Protein AF-A0A6B3H4Y5-F1 (afdb_monomer)

Radius of gyration: 22.38 Å; Cα contacts (8 Å, |Δi|>4): 103; chains: 1; bounding box: 48×46×65 Å

Foldseek 3Di:
DDPDLPVPAQEAEAEALLPDQLVVLVVSQVSHQPDPDHHYYHYDHDPVDDRDPLSVQSVVLCVVQVDDVSPVVSVVVSCLSVPPVCVVDDDDPDPSSPPPPVVVVVVVVLVVVVVVCVVVVNDRPDPPPPDDDDDPDDDDDDCVNDPD

Structure (mmCIF, N/CA/C/O backbone):
data_AF-A0A6B3H4Y5-F1
#
_entry.id   AF-A0A6B3H4Y5-F1
#
loop_
_atom_site.group_PDB
_atom_site.id
_atom_site.type_symbol
_atom_site.label_atom_id
_atom_site.label_alt_id
_atom_site.label_comp_id
_atom_site.label_asym_id
_atom_site.label_entity_id
_atom_site.label_seq_id
_atom_site.pdbx_PDB_ins_code
_atom_site.Cartn_x
_atom_site.Cartn_y
_atom_site.Cartn_z
_atom_site.occupancy
_atom_site.B_iso_or_equiv
_atom_site.auth_seq_id
_atom_site.auth_comp_id
_atom_site.auth_asym_id
_atom_site.auth_atom_id
_atom_site.pdbx_PDB_model_num
ATOM 1 N N . GLU A 1 1 ? 9.820 -0.931 20.024 1.00 42.78 1 GLU A N 1
ATOM 2 C CA . GLU A 1 1 ? 8.502 -1.536 19.753 1.00 42.78 1 GLU A CA 1
ATOM 3 C C . GLU A 1 1 ? 8.689 -3.046 19.688 1.00 42.78 1 GLU A C 1
ATOM 5 O O . GLU A 1 1 ? 9.529 -3.516 18.933 1.00 42.78 1 GLU A O 1
ATOM 10 N N . SER A 1 2 ? 8.067 -3.765 20.620 1.00 42.91 2 SER A N 1
ATOM 11 C CA . SER A 1 2 ? 8.429 -5.129 21.018 1.00 42.91 2 SER A CA 1
ATOM 12 C C . SER A 1 2 ? 8.317 -6.137 19.864 1.00 42.91 2 SER A C 1
ATOM 14 O O . SER A 1 2 ? 7.247 -6.292 19.273 1.00 42.91 2 SER A O 1
ATOM 16 N N . GLY A 1 3 ? 9.423 -6.817 19.546 1.00 48.28 3 GLY A N 1
ATOM 17 C CA . GLY A 1 3 ? 9.518 -7.899 18.561 1.00 48.28 3 GLY A CA 1
ATOM 18 C C . GLY A 1 3 ? 8.921 -9.210 19.069 1.00 48.28 3 GLY A C 1
ATOM 19 O O . GLY A 1 3 ? 9.583 -10.242 19.028 1.00 48.28 3 GLY A O 1
ATOM 20 N N . ILE A 1 4 ? 7.694 -9.166 19.593 1.00 59.62 4 ILE A N 1
ATOM 21 C CA . ILE A 1 4 ? 6.975 -10.376 19.991 1.00 59.62 4 ILE A CA 1
ATOM 22 C C . ILE A 1 4 ? 6.408 -10.990 18.713 1.00 59.62 4 ILE A C 1
ATOM 24 O O . ILE A 1 4 ? 5.455 -10.480 18.122 1.00 59.62 4 ILE A O 1
ATOM 28 N N . ASP A 1 5 ? 7.042 -12.073 18.279 1.00 61.25 5 ASP A N 1
ATOM 29 C CA . ASP A 1 5 ? 6.477 -13.004 17.314 1.00 61.25 5 ASP A CA 1
ATOM 30 C C . ASP A 1 5 ? 5.449 -13.876 18.042 1.00 61.25 5 ASP A C 1
ATOM 32 O O . ASP A 1 5 ? 5.805 -14.687 18.898 1.00 61.25 5 ASP A O 1
ATOM 36 N N . ILE A 1 6 ? 4.164 -13.660 17.763 1.00 62.25 6 ILE A N 1
ATOM 37 C CA . ILE A 1 6 ? 3.073 -14.398 18.404 1.00 62.25 6 ILE A CA 1
ATOM 38 C C . ILE A 1 6 ? 2.639 -15.494 17.435 1.00 62.25 6 ILE A C 1
ATOM 40 O O . ILE A 1 6 ? 1.635 -15.371 16.738 1.00 62.25 6 ILE A O 1
ATOM 44 N N . SER A 1 7 ? 3.416 -16.577 17.374 1.00 62.88 7 SER A N 1
ATOM 45 C CA . SER A 1 7 ? 3.191 -17.684 16.432 1.00 62.88 7 SER A CA 1
ATOM 46 C C . SER A 1 7 ? 1.814 -18.354 16.575 1.00 62.88 7 SER A C 1
ATOM 48 O O . SER A 1 7 ? 1.366 -19.022 15.647 1.00 62.88 7 SER A O 1
ATOM 50 N N . ASN A 1 8 ? 1.134 -18.185 17.716 1.00 67.00 8 ASN A N 1
ATOM 51 C CA . ASN A 1 8 ? -0.204 -18.722 17.982 1.00 67.00 8 ASN A CA 1
ATOM 52 C C . ASN A 1 8 ? -1.350 -17.719 17.747 1.00 67.00 8 ASN A C 1
ATOM 54 O O . ASN A 1 8 ? -2.512 -18.103 17.869 1.00 67.00 8 ASN A O 1
ATOM 58 N N . ALA A 1 9 ? -1.065 -16.456 17.419 1.00 77.94 9 ALA A N 1
ATOM 59 C CA . ALA A 1 9 ? -2.107 -15.499 17.071 1.00 77.94 9 ALA A CA 1
ATOM 60 C C . ALA A 1 9 ? -2.519 -15.690 15.608 1.00 77.94 9 ALA A C 1
ATOM 62 O O . ALA A 1 9 ? -1.691 -15.672 14.695 1.00 77.94 9 ALA A O 1
ATOM 63 N N . ASN A 1 10 ? -3.824 -15.839 15.384 1.00 85.50 10 ASN A N 1
ATOM 64 C CA . ASN A 1 10 ? -4.430 -15.937 14.054 1.00 85.50 10 ASN A CA 1
ATOM 65 C C . ASN A 1 10 ? -5.241 -14.690 13.673 1.00 85.50 10 ASN A C 1
ATOM 67 O O . ASN A 1 10 ? -5.659 -14.574 12.528 1.00 85.50 10 ASN A O 1
ATOM 71 N N . THR A 1 11 ? -5.454 -13.757 14.603 1.00 89.38 11 THR A N 1
ATOM 72 C CA . THR A 1 11 ? -6.240 -12.545 14.363 1.00 89.38 11 THR A CA 1
ATOM 73 C C . THR A 1 11 ? -5.491 -11.325 14.878 1.00 89.38 11 THR A C 1
ATOM 75 O O . THR A 1 11 ? -5.089 -11.277 16.039 1.00 89.38 11 THR A O 1
ATOM 78 N N . LEU A 1 12 ? -5.320 -10.335 14.008 1.00 90.19 12 LEU A N 1
ATOM 79 C CA . LEU A 1 12 ? -4.764 -9.025 14.308 1.00 90.19 12 LEU A CA 1
ATOM 80 C C . LEU A 1 12 ? -5.864 -7.975 14.136 1.00 90.19 12 LEU A C 1
ATOM 82 O O . LEU A 1 12 ? -6.521 -7.927 13.099 1.00 90.19 12 LEU A O 1
ATOM 86 N N . ILE A 1 13 ? -6.035 -7.109 15.130 1.00 93.00 13 ILE A N 1
ATOM 87 C CA . ILE A 1 13 ? -6.909 -5.939 15.038 1.00 93.00 13 ILE A CA 1
ATOM 88 C C . ILE A 1 13 ? -6.045 -4.719 15.326 1.00 93.00 13 ILE A C 1
ATOM 90 O O . ILE A 1 13 ? -5.437 -4.624 16.391 1.00 93.00 13 ILE A O 1
ATOM 94 N N . VAL A 1 14 ? -5.969 -3.809 14.362 1.00 92.25 14 VAL A N 1
ATOM 95 C CA . VAL A 1 14 ? -5.221 -2.559 14.472 1.00 92.25 14 VAL A CA 1
ATOM 96 C C . VAL A 1 14 ? -6.222 -1.421 14.498 1.00 92.25 14 VAL A C 1
ATOM 98 O O . VAL A 1 14 ? -6.871 -1.115 13.497 1.00 92.25 14 VAL A O 1
ATOM 101 N N . GLU A 1 15 ? -6.346 -0.797 15.662 1.00 93.56 15 GLU A N 1
ATOM 102 C CA . GLU A 1 15 ? -7.065 0.460 15.797 1.00 93.56 15 GLU A CA 1
ATOM 103 C C . GLU A 1 15 ? -6.246 1.590 15.160 1.00 93.56 15 GLU A C 1
ATOM 105 O O . GLU A 1 15 ? -5.017 1.612 15.263 1.00 93.56 15 GLU A O 1
ATOM 110 N N . ARG A 1 16 ? -6.925 2.541 14.509 1.00 91.94 16 ARG A N 1
ATOM 111 C CA . ARG A 1 16 ? -6.294 3.693 13.849 1.00 91.94 16 ARG A CA 1
ATOM 112 C C . ARG A 1 16 ? -5.245 3.303 12.795 1.00 91.94 16 ARG A C 1
ATOM 114 O O . ARG A 1 16 ? -4.156 3.879 12.733 1.00 91.94 16 ARG A O 1
ATOM 121 N N . GLY A 1 17 ? -5.583 2.336 11.940 1.00 90.31 17 GLY A N 1
ATOM 122 C CA . GLY A 1 17 ? -4.758 1.897 10.810 1.00 90.31 17 GLY A CA 1
ATOM 123 C C . GLY A 1 17 ? -4.379 3.031 9.845 1.00 90.31 17 GLY A C 1
ATOM 124 O O . GLY A 1 17 ? -3.325 2.973 9.218 1.00 90.31 17 GLY A O 1
ATOM 125 N N . ASP A 1 18 ? -5.186 4.095 9.792 1.00 91.06 18 ASP A N 1
ATOM 126 C CA . ASP A 1 18 ? -4.963 5.328 9.023 1.00 91.06 18 ASP A CA 1
ATOM 127 C C . ASP A 1 18 ? -3.634 6.036 9.350 1.00 91.06 18 ASP A C 1
ATOM 129 O O . ASP A 1 18 ? -3.033 6.686 8.486 1.00 91.06 18 ASP A O 1
ATOM 133 N N . ASN A 1 19 ? -3.138 5.878 10.579 1.00 91.25 19 ASN A N 1
ATOM 134 C CA . ASN A 1 19 ? -1.919 6.541 11.041 1.00 91.25 19 ASN A CA 1
ATOM 135 C C . ASN A 1 19 ? -0.627 5.806 10.654 1.00 91.25 19 ASN A C 1
ATOM 137 O O . ASN A 1 19 ? 0.456 6.368 10.811 1.00 91.25 19 ASN A O 1
ATOM 141 N N . PHE A 1 20 ? -0.708 4.566 10.168 1.00 89.88 20 PHE A N 1
ATOM 142 C CA . PHE A 1 20 ? 0.471 3.742 9.900 1.00 89.88 20 PHE A CA 1
ATOM 143 C C . PHE A 1 20 ? 0.950 3.868 8.453 1.00 89.88 20 PHE A C 1
ATOM 145 O O . PHE A 1 20 ? 0.165 3.938 7.505 1.00 89.88 20 PHE A O 1
ATOM 152 N N . GLY A 1 21 ? 2.269 3.864 8.262 1.00 89.50 21 GLY A N 1
ATOM 153 C CA . GLY A 1 21 ? 2.872 3.742 6.936 1.00 89.50 21 GLY A CA 1
ATOM 154 C C . GLY A 1 21 ? 2.587 2.374 6.308 1.00 89.50 21 GLY A C 1
ATOM 155 O O . GLY A 1 21 ? 2.373 1.387 7.015 1.00 89.50 21 GLY A O 1
ATOM 156 N N . LEU A 1 22 ? 2.632 2.290 4.975 1.00 89.19 22 LEU A N 1
ATOM 157 C CA . LEU A 1 22 ? 2.345 1.048 4.250 1.00 89.19 22 LEU A CA 1
ATOM 158 C C . LEU A 1 22 ? 3.293 -0.092 4.658 1.00 89.19 22 LEU A C 1
ATOM 160 O O . LEU A 1 22 ? 2.862 -1.224 4.883 1.00 89.19 22 LEU A O 1
ATOM 164 N N . SER A 1 23 ? 4.575 0.221 4.855 1.00 85.75 23 SER A N 1
ATOM 165 C CA . SER A 1 23 ? 5.571 -0.737 5.342 1.00 85.75 23 SER A CA 1
ATOM 166 C C . SER A 1 23 ? 5.276 -1.247 6.759 1.00 85.75 23 SER A C 1
ATOM 168 O O . SER A 1 23 ? 5.463 -2.432 7.035 1.00 85.75 23 SER A O 1
ATOM 170 N N . GLN A 1 24 ? 4.770 -0.389 7.651 1.00 89.31 24 GLN A N 1
ATOM 171 C CA . GLN A 1 24 ? 4.390 -0.773 9.014 1.00 89.31 24 GLN A CA 1
ATOM 172 C C . GLN A 1 24 ? 3.158 -1.681 9.002 1.00 89.31 24 GLN A C 1
ATOM 174 O O . GLN A 1 24 ? 3.166 -2.722 9.655 1.00 89.31 24 GLN A O 1
ATOM 179 N N . LEU A 1 25 ? 2.136 -1.339 8.208 1.00 91.12 25 LEU A N 1
ATOM 180 C CA . LEU A 1 25 ? 0.946 -2.175 8.009 1.00 91.12 25 LEU A CA 1
ATOM 181 C C . LEU A 1 25 ? 1.328 -3.567 7.483 1.00 91.12 25 LEU A C 1
ATOM 183 O O . LEU A 1 25 ? 0.849 -4.582 7.991 1.00 91.12 25 LEU A O 1
ATOM 187 N N . HIS A 1 26 ? 2.254 -3.624 6.523 1.00 88.50 26 HIS A N 1
ATOM 188 C CA . HIS A 1 26 ? 2.777 -4.876 5.983 1.00 88.50 26 HIS A CA 1
ATOM 189 C C . HIS A 1 26 ? 3.526 -5.708 7.031 1.00 88.50 26 HIS A C 1
ATOM 191 O O . HIS A 1 26 ? 3.295 -6.913 7.151 1.00 88.50 26 HIS A O 1
ATOM 197 N N . GLN A 1 27 ? 4.393 -5.073 7.825 1.00 86.06 27 GLN A N 1
ATOM 198 C CA . GLN A 1 27 ? 5.112 -5.747 8.906 1.00 86.06 27 GLN A CA 1
ATOM 199 C C . GLN A 1 27 ? 4.163 -6.280 9.982 1.00 86.06 27 GLN A C 1
ATOM 201 O O . GLN A 1 27 ? 4.341 -7.413 10.421 1.00 86.06 27 GLN A O 1
ATOM 206 N N . LEU A 1 28 ? 3.154 -5.501 10.389 1.00 88.69 28 LEU A N 1
ATOM 207 C CA . LEU A 1 28 ? 2.143 -5.916 11.365 1.00 88.69 28 LEU A CA 1
ATOM 208 C C . LEU A 1 28 ? 1.343 -7.117 10.854 1.00 88.69 28 LEU A C 1
ATOM 210 O O . LEU A 1 28 ? 1.242 -8.123 11.554 1.00 88.69 28 LEU A O 1
ATOM 214 N N . ARG A 1 29 ? 0.861 -7.062 9.606 1.00 87.31 29 ARG A N 1
ATOM 215 C CA . ARG A 1 29 ? 0.170 -8.183 8.949 1.00 87.31 29 ARG A CA 1
ATOM 216 C C . ARG A 1 29 ? 1.030 -9.449 8.920 1.00 87.31 29 ARG A C 1
ATOM 218 O O . ARG A 1 29 ? 0.528 -10.534 9.176 1.00 87.31 29 ARG A O 1
ATOM 225 N N . GLY A 1 30 ? 2.331 -9.321 8.659 1.00 84.69 30 GLY A N 1
ATOM 226 C CA . GLY A 1 30 ? 3.264 -10.453 8.620 1.00 84.69 30 GLY A CA 1
ATOM 227 C C . GLY A 1 30 ? 3.523 -11.140 9.970 1.00 84.69 30 GLY A C 1
ATOM 228 O O . GLY A 1 30 ? 4.242 -12.144 10.012 1.00 84.69 30 GLY A O 1
ATOM 229 N N . ARG A 1 31 ? 2.982 -10.617 11.080 1.00 84.56 31 ARG A N 1
ATOM 230 C CA . ARG A 1 31 ? 3.071 -11.230 12.419 1.00 84.56 31 ARG A CA 1
ATOM 231 C C . ARG A 1 31 ? 1.945 -12.223 12.713 1.00 84.56 31 ARG A C 1
ATOM 233 O O . ARG A 1 31 ? 2.037 -12.932 13.706 1.00 84.56 31 ARG A O 1
ATOM 240 N N . VAL A 1 32 ? 0.903 -12.284 11.882 1.00 85.06 32 VAL A N 1
ATOM 241 C CA . VAL A 1 32 ? -0.260 -13.167 12.061 1.00 85.06 32 VAL A CA 1
ATOM 242 C C . VAL A 1 32 ? -0.354 -14.171 10.906 1.00 85.06 32 VAL A C 1
ATOM 244 O O . VAL A 1 32 ? 0.078 -13.880 9.795 1.00 85.06 32 VAL A O 1
ATOM 247 N N . GLY A 1 33 ? -0.908 -15.364 11.151 1.00 80.56 33 GLY A N 1
ATOM 248 C CA . GLY A 1 33 ? -1.166 -16.343 10.082 1.00 80.56 33 GLY A CA 1
ATOM 249 C C . GLY A 1 33 ? 0.069 -17.112 9.596 1.00 80.56 33 GLY A C 1
ATOM 250 O O . GLY A 1 33 ? 0.142 -17.474 8.427 1.00 80.56 33 GLY A O 1
ATOM 251 N N . ARG A 1 34 ? 1.043 -17.360 10.485 1.00 78.50 34 ARG A N 1
ATOM 252 C CA . ARG A 1 34 ? 2.246 -18.177 10.205 1.00 78.50 34 ARG A CA 1
ATOM 253 C C . ARG A 1 34 ? 2.018 -19.692 10.344 1.00 78.50 34 ARG A C 1
ATOM 255 O O . ARG A 1 34 ? 2.923 -20.474 10.066 1.00 78.50 34 ARG A O 1
ATOM 262 N N . GLY A 1 35 ? 0.843 -20.098 10.825 1.00 75.88 35 GLY A N 1
ATOM 263 C CA . GLY A 1 35 ? 0.459 -21.497 11.024 1.00 75.88 35 GLY A CA 1
ATOM 264 C C . GLY A 1 35 ? -0.209 -22.125 9.797 1.00 75.88 35 GLY A C 1
ATOM 265 O O . GLY A 1 35 ? -0.189 -21.575 8.701 1.00 75.88 35 GLY A O 1
ATOM 266 N N . ARG A 1 36 ? -0.832 -23.294 9.995 1.00 75.69 36 ARG A N 1
ATOM 267 C CA . ARG A 1 36 ? -1.666 -23.943 8.962 1.00 75.69 36 ARG A CA 1
ATOM 268 C C . ARG A 1 36 ? -3.017 -23.247 8.777 1.00 75.69 36 ARG A C 1
ATOM 270 O O . ARG A 1 36 ? -3.619 -23.373 7.716 1.00 75.69 36 ARG A O 1
ATOM 277 N N . ASP A 1 37 ? -3.475 -22.537 9.804 1.00 80.12 37 ASP A N 1
ATOM 278 C CA . ASP A 1 37 ? -4.747 -21.828 9.801 1.00 80.12 37 ASP A CA 1
ATOM 279 C C . ASP A 1 37 ? -4.605 -20.434 9.192 1.00 80.12 37 ASP A C 1
ATOM 281 O O . ASP A 1 37 ? -3.604 -19.738 9.387 1.00 80.12 37 ASP A O 1
ATOM 285 N N . ARG A 1 38 ? -5.645 -20.008 8.472 1.00 82.62 38 ARG A N 1
ATOM 286 C CA . ARG A 1 38 ? -5.683 -18.689 7.839 1.00 82.62 38 ARG A CA 1
ATOM 287 C C . ARG A 1 38 ? -5.656 -17.589 8.904 1.00 82.62 38 ARG A C 1
ATOM 289 O O . ARG A 1 38 ? -6.471 -17.595 9.824 1.00 82.62 38 ARG A O 1
ATOM 296 N N . GLY A 1 39 ? -4.733 -16.642 8.750 1.00 87.00 39 GLY A N 1
ATOM 297 C CA . GLY A 1 39 ? -4.684 -15.431 9.565 1.00 87.00 39 GLY A CA 1
ATOM 298 C C . GLY A 1 39 ? -5.640 -14.350 9.056 1.00 87.00 39 GLY A C 1
ATOM 299 O O . GLY A 1 39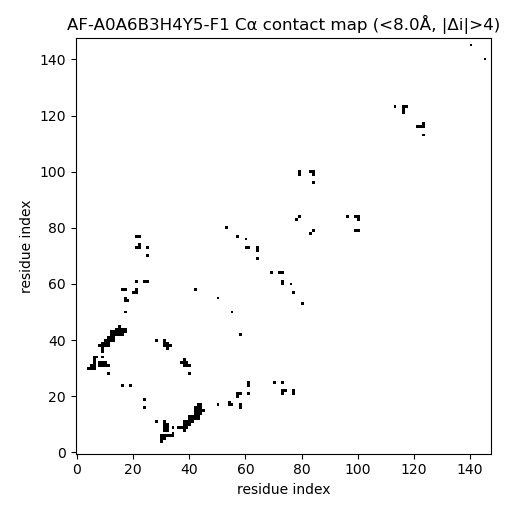 ? -5.830 -14.209 7.848 1.00 87.00 39 GLY A O 1
ATOM 300 N N . TYR A 1 40 ? -6.196 -13.559 9.970 1.00 89.50 40 TYR A N 1
ATOM 301 C CA . TYR A 1 40 ? -7.035 -12.399 9.679 1.00 89.50 40 TYR A CA 1
ATOM 302 C C . TYR A 1 40 ? -6.389 -11.134 10.244 1.00 89.50 40 TYR A C 1
ATOM 304 O O . TYR A 1 40 ? -5.888 -11.136 11.367 1.00 89.50 40 TYR A O 1
ATOM 312 N N . ALA A 1 41 ? -6.414 -10.045 9.481 1.00 90.88 41 ALA A N 1
ATOM 313 C CA . ALA A 1 41 ? -5.939 -8.739 9.921 1.00 90.88 41 ALA A CA 1
ATOM 314 C C . ALA A 1 41 ? -6.990 -7.675 9.591 1.00 90.88 41 ALA A C 1
ATOM 316 O O . ALA A 1 41 ? -7.362 -7.514 8.431 1.00 90.88 41 ALA A O 1
ATOM 317 N N . TYR A 1 42 ? -7.453 -6.956 10.611 1.00 93.81 42 TYR A N 1
ATOM 318 C CA . TYR A 1 42 ? -8.438 -5.885 10.495 1.00 93.81 42 TYR A CA 1
ATOM 319 C C . TYR A 1 42 ? -7.768 -4.547 10.796 1.00 93.81 42 TYR A C 1
ATOM 321 O O . TYR A 1 42 ? -7.288 -4.328 11.908 1.00 93.81 42 TYR A O 1
ATOM 329 N N . PHE A 1 43 ? -7.747 -3.652 9.810 1.00 93.81 43 PHE A N 1
ATOM 330 C CA . PHE A 1 43 ? -7.258 -2.283 9.963 1.00 93.81 43 PHE A CA 1
ATOM 331 C C . PHE A 1 43 ? -8.457 -1.344 10.071 1.00 93.81 43 PHE A C 1
ATOM 333 O O . PHE A 1 43 ? -9.196 -1.159 9.107 1.00 93.81 43 PHE A O 1
ATOM 340 N N . LEU A 1 44 ? -8.670 -0.788 11.260 1.00 94.12 44 LEU A N 1
ATOM 341 C CA . LEU A 1 44 ? -9.824 0.050 11.575 1.00 94.12 44 LEU A CA 1
ATOM 342 C C . LEU A 1 44 ? -9.448 1.528 11.474 1.00 94.12 44 LEU A C 1
ATOM 344 O O . LEU A 1 44 ? -8.348 1.918 11.861 1.00 94.12 44 LEU A O 1
ATOM 348 N N . TYR A 1 45 ? -10.379 2.358 11.021 1.00 92.81 45 TYR A N 1
ATOM 349 C CA . TYR A 1 45 ? -10.243 3.813 10.996 1.00 92.81 45 TYR A CA 1
ATOM 350 C C . TYR A 1 45 ? -11.545 4.473 11.483 1.00 92.81 45 TYR A C 1
ATOM 352 O O . TYR A 1 45 ? -12.604 3.844 11.409 1.00 92.81 45 TYR A O 1
ATOM 360 N N . PRO A 1 46 ? -11.492 5.710 12.009 1.00 91.31 46 PRO A N 1
ATOM 361 C CA . PRO A 1 46 ? -12.677 6.385 12.534 1.00 91.31 46 PRO A CA 1
ATOM 362 C C . PRO A 1 46 ? -13.680 6.690 11.409 1.00 91.31 46 PRO A C 1
ATOM 364 O O . PRO A 1 46 ? -13.285 7.322 10.427 1.00 91.31 46 PRO A O 1
ATOM 367 N N . PRO A 1 47 ? -14.960 6.295 11.522 1.00 88.44 47 PRO A N 1
ATOM 368 C CA . PRO A 1 47 ? -15.954 6.553 10.481 1.00 88.44 47 PRO A CA 1
ATOM 369 C C . PRO A 1 47 ? -16.355 8.031 10.398 1.00 88.44 47 PRO A C 1
ATOM 371 O O . PRO A 1 47 ? -16.866 8.474 9.373 1.00 88.44 47 PRO A O 1
ATOM 374 N N . GLU A 1 48 ? -16.127 8.810 11.459 1.00 89.62 48 GLU A N 1
ATOM 375 C CA . GLU A 1 48 ? -16.505 10.226 11.521 1.00 89.62 48 GLU A CA 1
ATOM 376 C C . GLU A 1 48 ? -15.497 11.132 10.804 1.00 89.62 48 GLU A C 1
ATOM 378 O O . GLU A 1 48 ? -15.778 12.308 10.570 1.00 89.62 48 GLU A O 1
ATOM 383 N N . LYS A 1 49 ? -14.304 10.612 10.484 1.00 85.31 49 LYS A N 1
ATOM 384 C CA . LYS A 1 49 ? -13.225 11.377 9.858 1.00 85.31 49 LYS A CA 1
ATOM 385 C C . LYS A 1 49 ? -12.992 10.892 8.431 1.00 85.31 49 LYS A C 1
ATOM 387 O O . LYS A 1 49 ? -12.741 9.703 8.237 1.00 85.31 49 LYS A O 1
ATOM 392 N N . PRO A 1 50 ? -13.009 11.791 7.432 1.00 84.88 50 PRO A N 1
ATOM 393 C CA . PRO A 1 50 ? -12.624 11.411 6.085 1.00 84.88 50 PRO A CA 1
ATOM 394 C C . PRO A 1 50 ? -11.150 10.993 6.070 1.00 84.88 50 PRO A C 1
ATOM 396 O O . PRO A 1 50 ? -10.299 11.637 6.690 1.00 84.88 50 PRO A O 1
ATOM 399 N N . LEU A 1 51 ? -10.853 9.908 5.356 1.00 86.38 51 LEU A N 1
ATOM 400 C CA . LEU A 1 51 ? -9.480 9.485 5.105 1.00 86.38 51 LEU A CA 1
ATOM 401 C C . LEU A 1 51 ? -8.817 10.460 4.132 1.00 86.38 51 LEU A C 1
ATOM 403 O O . LEU A 1 51 ? -9.444 10.924 3.180 1.00 86.38 51 LEU A O 1
ATOM 407 N N . THR A 1 52 ? -7.530 10.738 4.342 1.00 86.56 52 THR A N 1
ATOM 408 C CA . THR A 1 52 ? -6.726 11.375 3.296 1.00 86.56 52 THR A CA 1
ATOM 409 C C . THR A 1 52 ? -6.590 10.414 2.118 1.00 86.56 52 THR A C 1
ATOM 411 O O . THR A 1 52 ? -6.583 9.196 2.311 1.00 86.56 52 THR A O 1
ATOM 414 N N . GLU A 1 53 ? -6.425 10.944 0.908 1.00 83.88 53 GLU A N 1
ATOM 415 C CA . GLU A 1 53 ? -6.204 10.141 -0.303 1.00 83.88 53 GLU A CA 1
ATOM 416 C C . GLU A 1 53 ? -5.052 9.142 -0.110 1.00 83.88 53 GLU A C 1
ATOM 418 O O . GLU A 1 53 ? -5.213 7.940 -0.302 1.00 83.88 53 GLU A O 1
ATOM 423 N N . THR A 1 54 ? -3.940 9.613 0.457 1.00 82.56 54 THR A N 1
ATOM 424 C CA . THR A 1 54 ? -2.780 8.780 0.797 1.00 82.56 54 THR A CA 1
ATOM 425 C C . THR A 1 54 ? -3.076 7.705 1.846 1.00 82.56 54 THR A C 1
ATOM 427 O O . THR A 1 54 ? -2.474 6.637 1.822 1.00 82.56 54 THR A O 1
ATOM 430 N N . ALA A 1 55 ? -3.949 7.954 2.829 1.00 86.62 55 ALA A N 1
ATOM 431 C CA . ALA A 1 55 ? -4.332 6.942 3.818 1.00 86.62 55 ALA A CA 1
ATOM 432 C C . ALA A 1 55 ? -5.242 5.882 3.196 1.00 86.62 55 ALA A C 1
ATOM 434 O O . ALA A 1 55 ? -5.054 4.691 3.443 1.00 86.62 55 ALA A O 1
ATOM 435 N N . HIS A 1 56 ? -6.179 6.317 2.357 1.00 87.94 56 HIS A N 1
ATOM 436 C CA . HIS A 1 56 ? -7.051 5.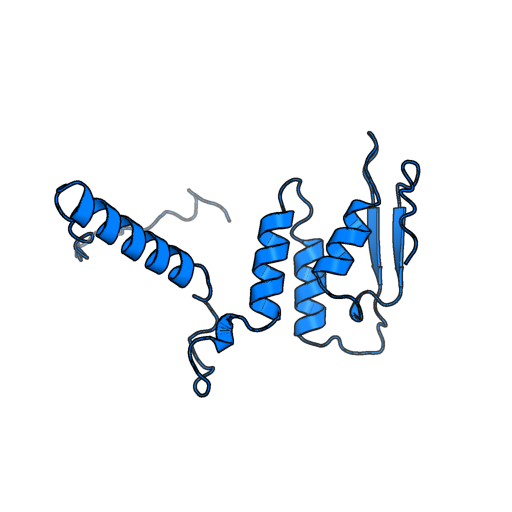428 1.609 1.00 87.94 56 HIS A CA 1
ATOM 437 C C . HIS A 1 56 ? -6.246 4.511 0.682 1.00 87.94 56 HIS A C 1
ATOM 439 O O . HIS A 1 56 ? -6.403 3.295 0.744 1.00 87.94 56 HIS A O 1
ATOM 445 N N . GLU A 1 57 ? -5.318 5.067 -0.098 1.00 84.94 57 GLU A N 1
ATOM 446 C CA . GLU A 1 57 ? -4.483 4.308 -1.032 1.00 84.94 57 GLU A CA 1
ATOM 447 C C . GLU A 1 57 ? -3.600 3.274 -0.315 1.00 84.94 57 GLU A C 1
ATOM 449 O O . GLU A 1 57 ? -3.513 2.120 -0.745 1.00 84.94 57 GLU A O 1
ATOM 454 N N . ARG A 1 58 ? -3.008 3.633 0.835 1.00 89.62 58 ARG A N 1
ATOM 455 C CA . ARG A 1 58 ? -2.248 2.692 1.679 1.00 89.62 58 ARG A CA 1
ATOM 456 C C . ARG A 1 58 ? -3.118 1.530 2.168 1.00 89.62 58 ARG A C 1
ATOM 458 O O . ARG A 1 58 ? -2.717 0.371 2.041 1.00 89.62 58 ARG A O 1
ATOM 465 N N . LEU A 1 59 ? -4.297 1.829 2.722 1.00 90.19 59 LEU A N 1
ATOM 466 C CA . LEU A 1 59 ? -5.225 0.819 3.246 1.00 90.19 59 LEU A CA 1
ATOM 467 C C . LEU A 1 59 ? -5.792 -0.079 2.132 1.00 90.19 59 LEU A C 1
ATOM 469 O O . LEU A 1 59 ? -5.903 -1.290 2.321 1.00 90.19 59 LEU A O 1
ATOM 473 N N . ALA A 1 60 ? -6.087 0.479 0.958 1.00 88.56 60 ALA A N 1
ATOM 474 C CA . ALA A 1 60 ? -6.530 -0.282 -0.207 1.00 88.56 60 ALA A CA 1
ATOM 475 C C . ALA A 1 60 ? -5.421 -1.206 -0.733 1.00 88.56 60 ALA A C 1
ATOM 477 O O . ALA A 1 60 ? -5.653 -2.395 -0.953 1.00 88.56 60 ALA A O 1
ATOM 478 N N . THR A 1 61 ? -4.192 -0.692 -0.847 1.00 87.12 61 THR A N 1
ATOM 479 C CA . THR A 1 61 ? -3.037 -1.459 -1.337 1.00 87.12 61 THR A CA 1
ATOM 480 C C . THR A 1 61 ? -2.777 -2.689 -0.472 1.00 87.12 61 THR A C 1
ATOM 482 O O . THR A 1 61 ? -2.617 -3.791 -1.003 1.00 87.12 61 THR A O 1
ATOM 485 N N . ILE A 1 62 ? -2.765 -2.532 0.860 1.00 88.31 62 ILE A N 1
ATOM 486 C CA . ILE A 1 62 ? -2.514 -3.654 1.777 1.00 88.31 62 ILE A CA 1
ATOM 487 C C . ILE A 1 62 ? -3.658 -4.682 1.779 1.00 88.31 62 ILE A C 1
ATOM 489 O O . ILE A 1 62 ? -3.402 -5.866 2.021 1.00 88.31 62 ILE A O 1
ATOM 493 N N . ALA A 1 63 ? -4.891 -4.245 1.498 1.00 86.56 63 ALA A N 1
ATOM 494 C CA . ALA A 1 63 ? -6.074 -5.099 1.423 1.00 86.56 63 ALA A CA 1
ATOM 495 C C . ALA A 1 63 ? -6.165 -5.892 0.109 1.00 86.56 63 ALA A C 1
ATOM 4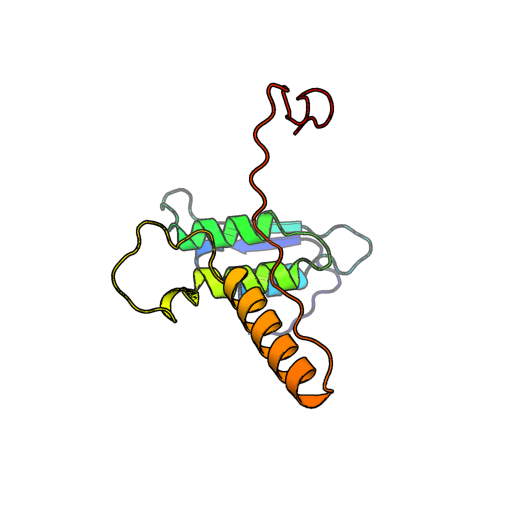97 O O . ALA A 1 63 ? -6.633 -7.026 0.126 1.00 86.56 63 ALA A O 1
ATOM 498 N N . GLN A 1 64 ? -5.708 -5.327 -1.012 1.00 83.50 64 GLN A N 1
ATOM 499 C CA . GLN A 1 64 ? -5.701 -6.000 -2.319 1.00 83.50 64 GLN A CA 1
ATOM 500 C C . GLN A 1 64 ? -4.532 -6.983 -2.466 1.00 83.50 64 GLN A C 1
ATOM 502 O O . GLN A 1 64 ? -4.686 -8.062 -3.029 1.00 83.50 64 GLN A O 1
ATOM 507 N N . HIS A 1 65 ? -3.362 -6.646 -1.921 1.00 80.94 65 HIS A N 1
ATOM 508 C CA . HIS A 1 65 ? -2.134 -7.415 -2.133 1.00 80.94 65 HIS A CA 1
ATOM 509 C C . HIS A 1 65 ? -1.850 -8.334 -0.941 1.00 80.94 65 HIS A C 1
ATOM 511 O O . HIS A 1 65 ? -0.908 -8.128 -0.165 1.00 80.94 65 HIS A O 1
ATOM 517 N N . THR A 1 66 ? -2.715 -9.335 -0.761 1.00 73.19 66 THR A N 1
ATOM 518 C CA . THR A 1 66 ? -2.678 -10.284 0.371 1.00 73.19 66 THR A CA 1
ATOM 519 C C . THR A 1 66 ? -1.906 -11.572 0.096 1.00 73.19 66 THR A C 1
ATOM 521 O O . THR A 1 66 ? -1.716 -12.372 1.010 1.00 73.19 66 THR A O 1
ATOM 524 N N . GLU A 1 67 ? -1.477 -11.795 -1.142 1.00 73.81 67 GLU A N 1
ATOM 525 C CA . GLU A 1 67 ? -0.840 -13.044 -1.562 1.00 73.81 67 GLU A CA 1
ATOM 526 C C . GLU A 1 67 ? 0.619 -13.165 -1.096 1.00 73.81 67 GLU A C 1
ATOM 528 O O . GLU A 1 67 ? 1.317 -12.176 -0.844 1.00 73.81 67 GLU A O 1
ATOM 533 N N . MET A 1 68 ? 1.102 -14.405 -0.985 1.00 66.62 68 MET A N 1
ATOM 534 C CA . MET A 1 68 ? 2.520 -14.674 -0.739 1.00 66.62 68 MET A CA 1
ATOM 535 C C . MET A 1 68 ? 3.348 -14.113 -1.904 1.00 66.62 68 MET A C 1
ATOM 537 O O . MET A 1 68 ? 3.112 -14.463 -3.051 1.00 66.62 68 MET A O 1
ATOM 541 N N . GLY A 1 69 ? 4.312 -13.237 -1.609 1.00 68.75 69 GLY A N 1
ATOM 542 C CA . GLY A 1 69 ? 5.114 -12.541 -2.629 1.00 68.75 69 GLY A CA 1
ATOM 543 C C . GLY A 1 69 ? 4.678 -11.098 -2.911 1.00 68.75 69 GLY A C 1
ATOM 544 O O . GLY A 1 69 ? 5.440 -10.337 -3.504 1.00 68.75 69 GLY A O 1
ATOM 545 N N . ALA A 1 70 ? 3.537 -10.659 -2.371 1.00 74.75 70 ALA A N 1
ATOM 546 C CA . ALA A 1 70 ? 3.059 -9.278 -2.480 1.00 74.75 70 ALA A CA 1
ATOM 547 C C . ALA A 1 70 ? 4.001 -8.218 -1.872 1.00 74.75 70 ALA A C 1
ATOM 549 O O . ALA A 1 70 ? 3.827 -7.028 -2.121 1.00 74.75 70 ALA A O 1
ATOM 550 N N . GLY A 1 71 ? 4.999 -8.617 -1.075 1.00 76.06 71 GLY A N 1
ATOM 551 C CA . GLY A 1 71 ? 5.914 -7.692 -0.399 1.00 76.06 71 GLY A CA 1
ATOM 552 C C . GLY A 1 71 ? 6.664 -6.761 -1.356 1.00 76.06 71 GLY A C 1
ATOM 553 O O . GLY A 1 71 ? 6.842 -5.590 -1.031 1.00 76.06 71 GLY A O 1
ATOM 554 N N . MET A 1 72 ? 7.037 -7.249 -2.546 1.00 75.38 72 MET A N 1
ATOM 555 C CA . MET A 1 72 ? 7.687 -6.421 -3.569 1.00 75.38 72 MET A CA 1
ATOM 556 C C . MET A 1 72 ? 6.729 -5.357 -4.114 1.00 75.38 72 MET A C 1
ATOM 558 O O . MET A 1 72 ? 7.089 -4.187 -4.189 1.00 75.38 72 MET A O 1
ATOM 562 N N . TYR A 1 73 ? 5.485 -5.737 -4.420 1.00 77.69 73 TYR A N 1
ATOM 563 C CA . TYR A 1 73 ? 4.464 -4.803 -4.896 1.00 77.69 73 TYR A CA 1
ATOM 564 C C . TYR A 1 73 ? 4.137 -3.735 -3.849 1.00 77.69 73 TYR A C 1
ATOM 566 O O . TYR A 1 73 ? 4.113 -2.544 -4.144 1.00 77.69 73 TYR A O 1
ATOM 574 N N . VAL A 1 74 ? 3.956 -4.153 -2.594 1.00 82.81 74 VAL A N 1
ATOM 575 C CA . VAL A 1 74 ? 3.702 -3.242 -1.473 1.00 82.81 74 VAL A CA 1
ATOM 576 C C . VAL A 1 74 ? 4.867 -2.265 -1.282 1.00 82.81 74 VAL A C 1
ATOM 578 O O . VAL A 1 74 ? 4.634 -1.089 -1.015 1.00 82.81 74 VAL A O 1
ATOM 581 N N . ALA A 1 75 ? 6.113 -2.717 -1.453 1.00 78.38 75 ALA A N 1
ATOM 582 C CA . ALA A 1 75 ? 7.289 -1.852 -1.383 1.00 78.38 75 ALA A CA 1
ATOM 583 C C . ALA A 1 75 ? 7.362 -0.856 -2.553 1.00 78.38 75 ALA A C 1
ATOM 585 O O . ALA A 1 75 ? 7.655 0.317 -2.327 1.00 78.38 75 ALA A O 1
ATOM 586 N N . MET A 1 76 ? 7.056 -1.292 -3.781 1.00 75.00 76 MET A N 1
ATOM 587 C CA . MET A 1 76 ? 6.994 -0.405 -4.951 1.00 75.00 76 MET A CA 1
ATOM 588 C C . MET A 1 76 ? 5.920 0.670 -4.772 1.00 75.00 76 MET A C 1
ATOM 590 O O . MET A 1 76 ? 6.188 1.851 -4.982 1.00 75.00 76 MET A O 1
ATOM 594 N N . LYS A 1 77 ? 4.740 0.286 -4.280 1.00 77.75 77 LYS A N 1
ATOM 595 C CA . LYS A 1 77 ? 3.653 1.232 -4.030 1.00 77.75 77 LYS A CA 1
ATOM 596 C C . LYS A 1 77 ? 3.959 2.187 -2.870 1.00 77.75 77 LYS A C 1
ATOM 598 O O . LYS A 1 77 ? 3.608 3.358 -2.943 1.00 77.75 77 LYS A O 1
ATOM 603 N N . ASP A 1 78 ? 4.674 1.744 -1.829 1.00 80.12 78 ASP A N 1
ATOM 604 C CA . ASP A 1 78 ? 5.156 2.631 -0.750 1.00 80.12 78 ASP A CA 1
ATOM 605 C C . ASP A 1 78 ? 6.125 3.694 -1.293 1.00 80.12 78 ASP A C 1
ATOM 607 O O . ASP A 1 78 ? 6.064 4.853 -0.886 1.00 80.12 78 ASP A O 1
ATOM 611 N N . LEU A 1 79 ? 6.995 3.321 -2.236 1.00 70.69 79 LEU A N 1
ATOM 612 C CA . LEU A 1 79 ? 7.926 4.244 -2.887 1.00 70.69 79 LEU A CA 1
ATOM 613 C C . LEU A 1 79 ? 7.200 5.277 -3.768 1.00 70.69 79 LEU A C 1
ATOM 615 O O . LEU A 1 79 ? 7.541 6.462 -3.741 1.00 70.69 79 LEU A O 1
ATOM 619 N N . GLU A 1 80 ? 6.185 4.837 -4.509 1.00 73.81 80 GLU A N 1
ATOM 620 C CA . GLU A 1 80 ? 5.331 5.695 -5.335 1.00 73.81 80 GLU A CA 1
ATOM 621 C C . GLU A 1 80 ? 4.557 6.708 -4.474 1.00 73.81 80 GLU A C 1
ATOM 623 O O . GLU A 1 80 ? 4.679 7.914 -4.689 1.00 73.81 80 GLU A O 1
ATOM 628 N N . ILE A 1 81 ? 3.866 6.234 -3.427 1.00 71.00 81 ILE A N 1
ATOM 629 C CA . ILE A 1 81 ? 3.076 7.062 -2.496 1.00 71.00 81 ILE A CA 1
ATOM 630 C C . ILE A 1 81 ? 3.953 8.093 -1.767 1.00 71.00 81 ILE A C 1
ATOM 632 O O . ILE A 1 81 ? 3.514 9.212 -1.499 1.00 71.00 81 ILE A O 1
ATOM 636 N N . ARG A 1 82 ? 5.206 7.749 -1.438 1.00 73.56 82 ARG A N 1
ATOM 637 C CA . ARG A 1 82 ? 6.163 8.682 -0.810 1.00 73.56 82 ARG A CA 1
ATOM 638 C C . ARG A 1 82 ? 6.717 9.736 -1.768 1.00 73.56 82 ARG A C 1
ATOM 640 O O . ARG A 1 82 ? 7.418 10.639 -1.314 1.00 73.56 82 ARG A O 1
ATOM 647 N N . GLY A 1 8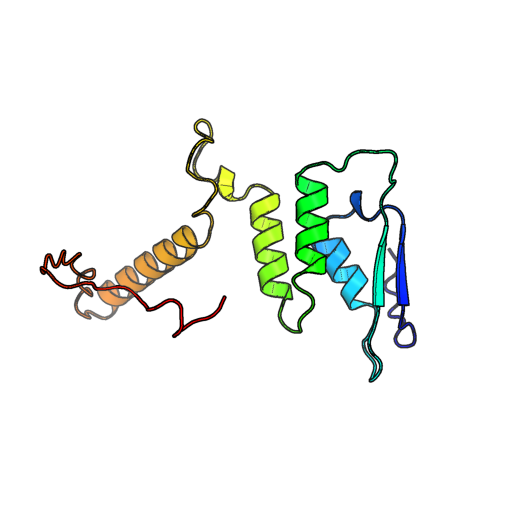3 ? 6.409 9.651 -3.060 1.00 59.69 83 GLY A N 1
ATOM 648 C CA . GLY A 1 83 ? 6.772 10.679 -4.023 1.00 59.69 83 GLY A CA 1
ATOM 649 C C . GLY A 1 83 ? 8.140 10.481 -4.666 1.00 59.69 83 GLY A C 1
ATOM 650 O O . GLY A 1 83 ? 8.788 11.466 -5.009 1.00 59.69 83 GLY A O 1
ATOM 651 N N . ALA A 1 84 ? 8.574 9.241 -4.925 1.00 51.12 84 ALA A N 1
ATOM 652 C CA . ALA A 1 84 ? 9.671 9.016 -5.878 1.00 51.12 84 ALA A CA 1
ATOM 653 C C . ALA A 1 84 ? 9.378 9.601 -7.282 1.00 51.12 84 ALA A C 1
ATOM 655 O O . ALA A 1 84 ? 10.301 9.816 -8.062 1.00 51.12 84 ALA A O 1
ATOM 656 N N . GLY A 1 85 ? 8.122 9.964 -7.574 1.00 46.81 85 GLY A N 1
ATOM 657 C CA . GLY A 1 85 ? 7.744 10.799 -8.720 1.00 46.81 85 GLY A CA 1
ATOM 658 C C . GLY A 1 85 ? 8.293 12.236 -8.702 1.00 46.81 85 GLY A C 1
ATOM 659 O O . GLY A 1 85 ? 8.224 12.911 -9.721 1.00 46.81 85 GLY A O 1
ATOM 660 N N . ASN A 1 86 ? 8.884 12.713 -7.599 1.00 44.53 86 ASN A N 1
ATOM 661 C CA . ASN A 1 86 ? 9.489 14.049 -7.519 1.00 44.53 86 ASN A CA 1
ATOM 662 C C . ASN A 1 86 ? 10.963 14.089 -7.979 1.00 44.53 86 ASN A C 1
ATOM 664 O O . ASN A 1 86 ? 11.584 15.150 -7.956 1.00 44.53 86 ASN A O 1
ATOM 668 N N . LEU A 1 87 ? 11.543 12.957 -8.405 1.00 45.56 87 LEU A N 1
ATOM 669 C CA . LEU A 1 87 ? 12.905 12.919 -8.959 1.00 45.56 87 LEU A CA 1
ATOM 670 C C . LEU A 1 87 ? 13.026 13.568 -10.352 1.00 45.56 87 LEU A C 1
ATOM 672 O O . LEU A 1 87 ? 14.144 13.806 -10.801 1.00 45.56 87 LEU A O 1
ATOM 676 N N . LEU A 1 88 ? 11.905 13.864 -11.024 1.00 45.72 88 LEU A N 1
ATOM 677 C CA . LEU A 1 88 ? 11.869 14.408 -12.391 1.00 45.72 88 LEU A CA 1
ATOM 678 C C . LEU A 1 88 ? 11.563 15.917 -12.471 1.00 45.72 88 LEU A C 1
ATOM 680 O O . LEU A 1 88 ? 11.486 16.461 -13.568 1.00 45.72 88 LEU A O 1
ATOM 684 N N . GLY A 1 89 ? 11.476 16.612 -11.333 1.00 43.09 89 GLY A N 1
ATOM 685 C CA . GLY A 1 89 ? 11.307 18.067 -11.290 1.00 43.09 89 GLY A CA 1
ATOM 686 C C . GLY A 1 89 ? 9.859 18.505 -11.075 1.00 43.09 89 GLY A C 1
ATOM 687 O O . GLY A 1 89 ? 8.916 17.950 -11.635 1.00 43.09 89 GLY A O 1
ATOM 688 N N . GLY A 1 90 ? 9.697 19.500 -10.203 1.00 52.19 90 GLY A N 1
ATOM 689 C CA . GLY A 1 90 ? 8.409 20.108 -9.898 1.00 52.19 90 GLY A CA 1
ATOM 690 C C . GLY A 1 90 ? 7.833 20.890 -11.082 1.00 52.19 90 GLY A C 1
ATOM 691 O O . GLY A 1 90 ? 8.569 21.378 -11.931 1.00 52.19 90 GLY A O 1
ATOM 692 N N . GLU A 1 91 ? 6.507 21.050 -11.047 1.00 41.12 91 GLU A N 1
ATOM 693 C CA . GLU A 1 91 ? 5.689 21.923 -11.907 1.00 41.12 91 GLU A CA 1
ATOM 694 C C . GLU A 1 91 ? 5.194 21.361 -13.256 1.00 41.12 91 GLU A C 1
ATOM 696 O O . GLU A 1 91 ? 5.312 22.025 -14.276 1.00 41.12 91 GLU A O 1
ATOM 701 N N . GLN A 1 92 ? 4.534 20.193 -13.273 1.00 42.78 92 GLN A N 1
ATOM 702 C CA . GLN A 1 92 ? 3.333 19.961 -14.114 1.00 42.78 92 GLN A CA 1
ATOM 703 C C . GLN A 1 92 ? 2.663 18.611 -13.787 1.00 42.78 92 GLN A C 1
ATOM 705 O O . GLN A 1 92 ? 2.952 17.565 -14.360 1.00 42.78 92 GLN A O 1
ATOM 710 N N . SER A 1 93 ? 1.724 18.630 -12.845 1.00 45.00 93 SER A N 1
ATOM 711 C CA . SER A 1 93 ? 1.067 17.456 -12.250 1.00 45.00 93 SER A CA 1
ATOM 712 C C . SER A 1 93 ? -0.081 16.834 -13.073 1.00 45.00 93 SER A C 1
ATOM 714 O O . SER A 1 93 ? -0.882 16.085 -12.526 1.00 45.00 93 SER A O 1
ATOM 716 N N . GLY A 1 94 ? -0.214 17.122 -14.373 1.00 40.47 94 GLY A N 1
ATOM 717 C CA . GLY A 1 94 ? -1.457 16.830 -15.113 1.00 40.47 94 GLY A CA 1
ATOM 718 C C . GLY A 1 94 ? -1.545 15.496 -15.871 1.00 40.47 94 GLY A C 1
ATOM 719 O O . GLY A 1 94 ? -2.651 15.039 -16.149 1.00 40.47 94 GLY A O 1
ATOM 720 N N . HIS A 1 95 ? -0.421 14.877 -16.250 1.00 38.00 95 HIS A N 1
ATOM 721 C CA . HIS A 1 95 ? -0.426 13.681 -17.124 1.00 38.00 95 HIS A CA 1
ATOM 722 C C . HIS A 1 95 ? 0.645 12.627 -16.790 1.00 38.00 95 HIS A C 1
ATOM 724 O O . HIS A 1 95 ? 0.701 11.580 -17.425 1.00 38.00 95 HIS A O 1
ATOM 730 N N . ILE A 1 96 ? 1.486 12.877 -15.780 1.00 40.72 96 ILE A N 1
ATOM 731 C CA . ILE A 1 96 ? 2.686 12.070 -15.475 1.00 40.72 96 ILE A CA 1
ATOM 732 C C . ILE A 1 96 ? 2.442 11.096 -14.299 1.00 40.72 96 ILE A C 1
ATOM 734 O O . ILE A 1 96 ? 3.337 10.383 -13.864 1.00 40.72 96 ILE A O 1
ATOM 738 N N . ALA A 1 97 ? 1.210 11.001 -13.789 1.00 47.31 97 ALA A N 1
ATOM 739 C CA . ALA A 1 97 ? 0.891 10.136 -12.648 1.00 47.31 97 ALA A CA 1
ATOM 740 C C . ALA A 1 97 ? 0.800 8.632 -12.992 1.00 47.31 97 ALA A C 1
ATOM 742 O O . ALA A 1 97 ? 0.798 7.811 -12.085 1.00 47.31 97 ALA A O 1
ATOM 743 N N . GLY A 1 98 ? 0.726 8.250 -14.275 1.00 46.16 98 GLY A N 1
ATOM 744 C CA . GLY A 1 98 ? 0.439 6.861 -14.674 1.00 46.16 98 GLY A CA 1
ATOM 745 C C . GLY A 1 98 ? 1.635 6.000 -15.093 1.00 46.16 98 GLY A C 1
ATOM 746 O O . GLY A 1 98 ? 1.493 4.787 -15.177 1.00 46.16 98 GLY A O 1
ATOM 747 N N . VAL A 1 99 ? 2.800 6.596 -15.377 1.00 52.91 99 VAL A N 1
ATOM 748 C CA . VAL A 1 99 ? 3.951 5.882 -15.988 1.00 52.91 99 VAL A CA 1
ATOM 749 C C . VAL A 1 99 ? 5.178 5.833 -15.060 1.00 52.91 99 VAL A C 1
ATOM 751 O O . VAL A 1 99 ? 6.263 5.398 -15.447 1.00 52.91 99 VAL A O 1
ATOM 754 N N . GLY A 1 100 ? 5.015 6.310 -13.822 1.00 63.59 100 GLY A N 1
ATOM 755 C CA . GLY A 1 100 ? 6.080 6.452 -12.833 1.00 63.59 100 GLY A CA 1
ATOM 756 C C . GLY A 1 100 ? 6.689 5.110 -12.418 1.00 63.59 100 GLY A C 1
ATOM 757 O O . GLY A 1 100 ? 5.992 4.129 -12.195 1.00 63.59 100 GLY A O 1
ATOM 758 N N . PHE A 1 101 ? 8.014 5.086 -12.296 1.00 53.62 101 PHE A N 1
ATOM 759 C CA . PHE A 1 101 ? 8.857 3.942 -11.928 1.00 53.62 101 PHE A CA 1
ATOM 760 C C . PHE A 1 101 ? 8.984 2.795 -12.949 1.00 53.62 101 PHE A C 1
ATOM 762 O O . PHE A 1 101 ? 10.120 2.414 -13.220 1.00 53.62 101 PHE A O 1
ATOM 769 N N . ASP A 1 102 ? 7.910 2.282 -13.565 1.00 60.41 102 ASP A N 1
ATOM 770 C CA . ASP A 1 102 ? 8.034 1.208 -14.581 1.00 60.41 102 ASP A CA 1
ATOM 771 C C . ASP A 1 102 ? 8.887 1.664 -15.774 1.00 60.41 102 ASP A C 1
ATOM 773 O O . ASP A 1 102 ? 9.858 1.005 -16.150 1.00 60.41 102 ASP A O 1
ATOM 777 N N . LEU A 1 103 ? 8.605 2.868 -16.285 1.00 66.38 103 LEU A N 1
ATOM 778 C CA . LEU A 1 103 ? 9.399 3.478 -17.349 1.00 66.38 103 LEU A CA 1
ATOM 779 C C . LEU A 1 103 ? 10.843 3.739 -16.906 1.00 66.38 103 LEU A C 1
ATOM 781 O O . LEU A 1 103 ? 11.760 3.560 -17.695 1.00 66.38 103 LEU A O 1
ATOM 785 N N . TYR A 1 104 ? 11.069 4.102 -15.640 1.00 60.91 104 TYR A N 1
ATOM 786 C CA . TYR A 1 104 ? 12.422 4.300 -15.114 1.00 60.91 104 TYR A CA 1
ATOM 787 C C . TYR A 1 104 ? 13.216 2.989 -15.085 1.00 60.91 104 TYR A C 1
ATOM 789 O O . TYR A 1 104 ? 14.353 2.959 -15.545 1.00 60.91 104 TYR A O 1
ATOM 797 N N . ILE A 1 105 ? 12.626 1.898 -14.586 1.00 70.38 105 ILE A N 1
ATOM 798 C CA . ILE A 1 105 ? 13.272 0.579 -14.590 1.00 70.38 105 ILE A CA 1
ATOM 799 C C . ILE A 1 105 ? 13.547 0.120 -16.021 1.00 70.38 105 ILE A C 1
ATOM 801 O O . ILE A 1 105 ? 14.628 -0.406 -16.279 1.00 70.38 105 ILE A O 1
ATOM 805 N N . ARG A 1 106 ? 12.619 0.374 -16.952 1.00 73.75 106 ARG A N 1
ATOM 806 C CA . ARG A 1 106 ? 12.816 0.096 -18.377 1.00 73.75 106 ARG A CA 1
ATOM 807 C C . ARG A 1 106 ? 13.992 0.888 -18.952 1.00 73.75 106 ARG A C 1
ATOM 809 O O . ARG A 1 106 ? 14.911 0.273 -19.472 1.00 73.75 106 ARG A O 1
ATOM 816 N N . MET A 1 107 ? 14.029 2.207 -18.752 1.00 74.75 107 MET A N 1
ATOM 817 C CA . MET A 1 107 ? 15.114 3.077 -19.230 1.00 74.75 107 MET A CA 1
ATOM 818 C C . MET A 1 107 ? 16.476 2.722 -18.619 1.00 74.75 107 MET A C 1
ATOM 820 O O . MET A 1 107 ? 17.495 2.751 -19.302 1.00 74.75 107 MET A O 1
ATOM 824 N N . VAL A 1 108 ? 16.521 2.379 -17.327 1.00 72.50 108 VAL A N 1
ATOM 825 C CA . VAL A 1 108 ? 17.757 1.914 -16.676 1.00 72.50 108 VAL A CA 1
ATOM 826 C C . VAL A 1 108 ? 18.182 0.558 -17.237 1.00 72.50 108 VAL A C 1
ATOM 828 O O . VAL A 1 108 ? 19.373 0.333 -17.444 1.00 72.50 108 VAL A O 1
ATOM 831 N N . GLY A 1 109 ? 17.228 -0.339 -17.491 1.00 78.44 109 GLY A N 1
ATOM 832 C CA . GLY A 1 109 ? 17.474 -1.625 -18.138 1.00 78.44 109 GLY A CA 1
ATOM 833 C C . GLY A 1 109 ? 18.072 -1.463 -19.534 1.00 78.44 109 GLY A C 1
ATOM 834 O O . GLY A 1 109 ? 19.101 -2.074 -19.812 1.00 78.44 109 GLY A O 1
ATOM 835 N N . GLU A 1 110 ? 17.477 -0.597 -20.356 1.00 80.25 110 GLU A N 1
ATOM 836 C CA . GLU A 1 110 ? 17.956 -0.229 -21.695 1.00 80.25 110 GLU A CA 1
ATOM 837 C C . GLU A 1 110 ? 19.376 0.348 -21.629 1.00 80.25 110 GLU A C 1
ATOM 839 O O . GLU A 1 110 ? 20.292 -0.206 -22.225 1.00 80.25 110 GLU A O 1
ATOM 844 N N . ALA A 1 111 ? 19.621 1.354 -20.784 1.00 77.88 111 ALA A N 1
ATOM 845 C CA . ALA A 1 111 ? 20.945 1.969 -20.660 1.00 77.88 111 ALA A CA 1
ATOM 846 C C . ALA A 1 111 ? 22.046 0.986 -20.204 1.00 77.88 111 ALA A C 1
ATOM 848 O O . ALA A 1 111 ? 23.201 1.089 -20.624 1.00 77.88 111 ALA A O 1
ATOM 849 N N . VAL A 1 112 ? 21.719 0.025 -19.330 1.00 79.62 112 VAL A N 1
ATOM 850 C CA . VAL A 1 112 ? 22.664 -1.023 -18.901 1.00 79.62 112 VAL A CA 1
ATOM 851 C C . VAL A 1 112 ? 22.888 -2.056 -20.006 1.00 79.62 112 VAL A C 1
ATOM 853 O O . VAL A 1 112 ? 24.012 -2.546 -20.147 1.00 79.62 112 VAL A O 1
ATOM 856 N N . ALA A 1 113 ? 21.847 -2.401 -20.766 1.00 78.56 113 ALA A N 1
ATOM 857 C CA . ALA A 1 113 ? 21.952 -3.290 -21.916 1.00 78.56 113 ALA A CA 1
ATOM 858 C C . ALA A 1 113 ? 22.843 -2.671 -23.003 1.00 78.56 113 ALA A C 1
ATOM 860 O O . 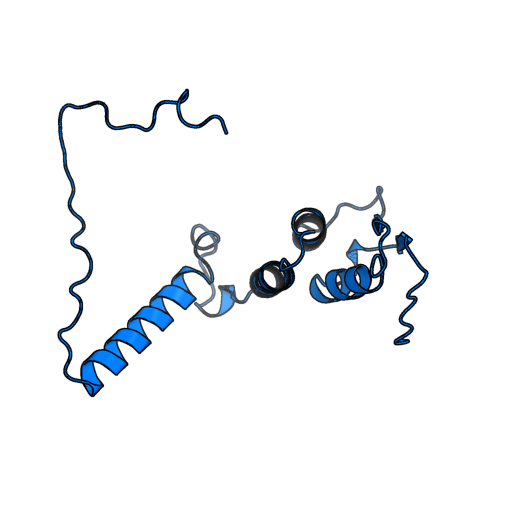ALA A 1 113 ? 23.799 -3.321 -23.423 1.00 78.56 113 ALA A O 1
ATOM 861 N N . ASP A 1 114 ? 22.631 -1.395 -23.336 1.00 78.38 114 ASP A N 1
ATOM 862 C CA . ASP A 1 114 ? 23.441 -0.636 -24.295 1.00 78.38 114 ASP A CA 1
ATOM 863 C C . ASP A 1 114 ? 24.911 -0.586 -23.875 1.00 78.38 114 ASP A C 1
ATOM 865 O O . ASP A 1 114 ? 25.815 -0.839 -24.673 1.00 78.38 114 ASP A O 1
ATOM 869 N N . TYR A 1 115 ? 25.173 -0.306 -22.595 1.00 77.50 115 TYR A N 1
ATOM 870 C CA . TYR A 1 115 ? 26.536 -0.256 -22.074 1.00 77.50 115 TYR A CA 1
ATOM 871 C C . TYR A 1 115 ? 27.232 -1.622 -22.137 1.00 77.50 115 TYR A C 1
ATOM 873 O O . TYR A 1 115 ? 28.406 -1.708 -22.496 1.00 77.50 115 TYR A O 1
ATOM 881 N N . ARG A 1 116 ? 26.518 -2.712 -21.823 1.00 76.06 116 ARG A N 1
ATOM 882 C CA . ARG A 1 116 ? 27.054 -4.077 -21.950 1.00 76.06 116 ARG A CA 1
ATOM 883 C C . ARG A 1 116 ? 27.300 -4.455 -23.406 1.00 76.06 116 ARG A C 1
ATOM 885 O O . ARG A 1 116 ? 28.345 -5.032 -23.692 1.00 76.06 116 ARG A O 1
ATOM 892 N N . ALA A 1 117 ? 26.396 -4.089 -24.311 1.00 73.69 117 ALA A N 1
ATOM 893 C CA . ALA A 1 117 ? 26.545 -4.350 -25.737 1.00 73.69 117 ALA A CA 1
ATOM 894 C C . ALA A 1 117 ? 27.773 -3.634 -26.325 1.00 73.69 117 ALA A C 1
ATOM 896 O O . ALA A 1 117 ? 28.556 -4.242 -27.055 1.00 73.69 117 ALA A O 1
ATOM 897 N N . GLN A 1 118 ? 28.014 -2.386 -25.908 1.00 72.31 118 GLN A N 1
ATOM 898 C CA . GLN A 1 118 ? 29.218 -1.625 -26.262 1.00 72.31 118 GLN A CA 1
ATOM 899 C C . GLN A 1 118 ? 30.515 -2.251 -25.715 1.00 72.31 118 GLN A C 1
ATOM 901 O O . GLN A 1 118 ? 31.565 -2.120 -26.344 1.00 72.31 118 GLN A O 1
ATOM 906 N N . MET A 1 119 ? 30.467 -2.930 -24.562 1.00 71.62 119 MET A N 1
ATOM 907 C CA . MET A 1 119 ? 31.633 -3.602 -23.967 1.00 71.62 119 MET A CA 1
ATOM 908 C C . MET A 1 119 ? 31.942 -4.969 -24.593 1.00 71.62 119 MET A C 1
ATOM 910 O O . MET A 1 119 ? 33.115 -5.276 -24.800 1.00 71.62 119 MET A O 1
ATOM 914 N N . ASP A 1 120 ? 30.920 -5.774 -24.896 1.00 73.94 120 ASP A N 1
ATOM 915 C CA . ASP A 1 120 ? 31.074 -7.118 -25.480 1.00 73.94 120 ASP A CA 1
ATOM 916 C C . ASP A 1 120 ? 31.139 -7.106 -27.021 1.00 73.94 120 ASP A C 1
ATOM 918 O O . ASP A 1 120 ? 31.367 -8.143 -27.647 1.00 73.94 120 ASP A O 1
ATOM 922 N N . GLY A 1 121 ? 30.974 -5.938 -27.654 1.00 62.16 121 GLY A N 1
ATOM 923 C CA . GLY A 1 121 ? 31.014 -5.782 -29.112 1.00 62.16 121 GLY A CA 1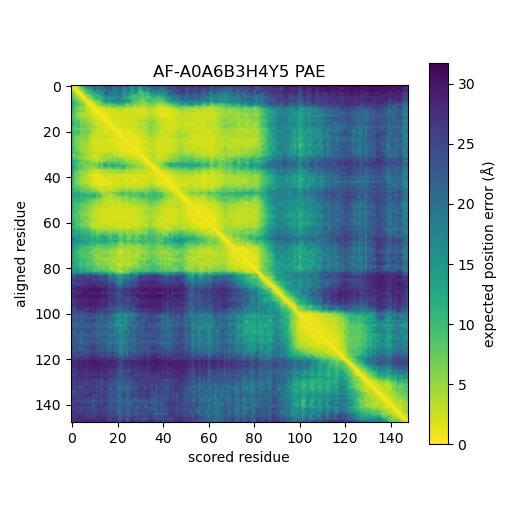
ATOM 924 C C . GLY A 1 121 ? 29.828 -6.427 -29.835 1.00 62.16 121 GLY A C 1
ATOM 925 O O . GLY A 1 121 ? 29.905 -6.676 -31.040 1.00 62.16 121 GLY A O 1
ATOM 926 N N . SER A 1 122 ? 28.745 -6.729 -29.115 1.00 62.62 122 SER 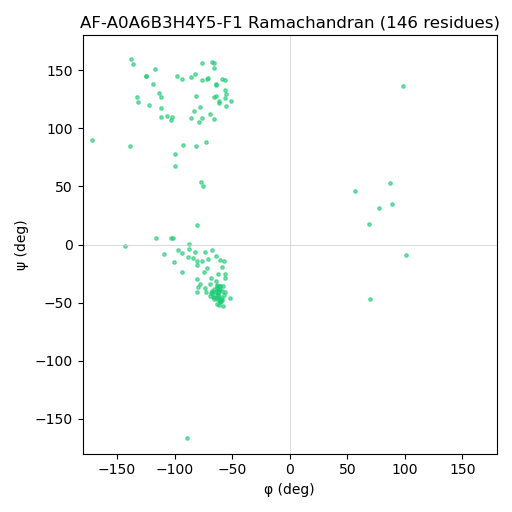A N 1
ATOM 927 C CA . SER A 1 122 ? 27.495 -7.212 -29.697 1.00 62.62 122 SER A CA 1
ATOM 928 C C . SER A 1 122 ? 26.728 -6.057 -30.344 1.00 62.62 122 SER A C 1
ATOM 930 O O . SER A 1 122 ? 26.719 -4.944 -29.825 1.00 62.62 122 SER A O 1
ATOM 932 N N . VAL A 1 123 ? 26.098 -6.338 -31.485 1.00 58.50 123 VAL A N 1
ATOM 933 C CA . VAL A 1 123 ? 2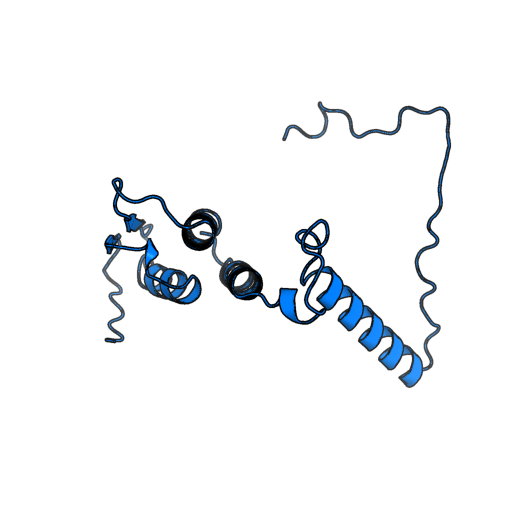5.327 -5.376 -32.286 1.00 58.50 123 VAL A CA 1
ATOM 934 C C . VAL A 1 123 ? 24.231 -4.738 -31.426 1.00 58.50 123 VAL A C 1
ATOM 936 O O . VAL A 1 123 ? 23.532 -5.460 -30.718 1.00 58.50 123 VAL A O 1
ATOM 939 N N . GLU A 1 124 ? 24.103 -3.408 -31.485 1.00 58.69 124 GLU A N 1
ATOM 940 C CA . GLU A 1 124 ? 22.986 -2.666 -30.883 1.00 58.69 124 GLU A CA 1
ATOM 941 C C . GLU A 1 124 ? 21.661 -3.297 -31.344 1.00 58.69 124 GLU A C 1
ATOM 943 O O . GLU A 1 124 ? 21.430 -3.447 -32.547 1.00 58.69 124 GLU A O 1
ATOM 948 N N . GLU A 1 125 ? 20.808 -3.715 -30.404 1.00 59.66 125 GLU A N 1
ATOM 949 C CA . GLU A 1 125 ? 19.444 -4.119 -30.744 1.00 59.66 125 GLU A CA 1
ATOM 950 C C . GLU A 1 125 ? 18.714 -2.869 -31.239 1.00 59.66 125 GLU A C 1
ATOM 952 O O . GLU A 1 125 ? 18.439 -1.951 -30.468 1.00 59.66 125 GLU A O 1
ATOM 957 N N . GLU A 1 126 ? 18.444 -2.800 -32.547 1.00 59.28 126 GLU A N 1
ATOM 958 C CA . GLU A 1 126 ? 17.642 -1.715 -33.105 1.00 59.28 126 GLU A CA 1
ATOM 959 C C . GLU A 1 126 ? 16.297 -1.671 -32.363 1.00 59.28 126 GLU A C 1
ATOM 961 O O . GLU A 1 126 ? 15.643 -2.716 -32.228 1.00 59.28 126 GLU A O 1
ATOM 966 N N . PRO A 1 127 ? 15.864 -0.493 -31.871 1.00 62.66 127 PRO A N 1
ATOM 967 C CA . PRO A 1 127 ? 14.586 -0.388 -31.191 1.00 62.66 127 PRO A CA 1
ATOM 968 C C . PRO A 1 127 ? 13.487 -0.907 -32.123 1.00 62.66 127 PRO A C 1
ATOM 970 O O . PRO A 1 127 ? 13.550 -0.667 -33.336 1.00 62.66 127 PRO A O 1
ATOM 973 N N . PRO A 1 128 ? 12.479 -1.625 -31.594 1.00 65.44 128 PRO A N 1
ATOM 974 C CA . PRO A 1 128 ? 11.418 -2.173 -32.419 1.00 65.44 128 PRO A CA 1
ATOM 975 C C . PRO A 1 128 ? 10.783 -1.038 -33.222 1.00 65.44 128 PRO A C 1
ATOM 977 O O . PRO A 1 128 ? 10.269 -0.073 -32.658 1.00 65.44 128 PRO A O 1
ATOM 980 N N . LEU A 1 129 ? 10.855 -1.145 -34.550 1.00 72.38 129 LEU A N 1
ATOM 981 C CA . LEU A 1 129 ? 10.232 -0.184 -35.450 1.00 72.38 129 LEU A CA 1
ATOM 982 C C . LEU A 1 129 ? 8.743 -0.099 -35.109 1.00 72.38 129 LEU A C 1
ATOM 984 O O . LEU A 1 129 ? 8.040 -1.112 -35.091 1.00 72.38 129 LEU A O 1
ATOM 988 N N . GLU A 1 130 ? 8.255 1.111 -34.852 1.00 72.81 130 GLU A N 1
ATOM 989 C CA . GLU A 1 130 ? 6.832 1.347 -34.637 1.00 72.81 130 GLU A CA 1
ATOM 990 C C . GLU A 1 130 ? 6.111 1.220 -35.991 1.00 72.81 130 GLU A C 1
ATOM 992 O O . GLU A 1 130 ? 5.992 2.167 -36.770 1.00 72.81 130 GLU A O 1
ATOM 997 N N . VAL A 1 131 ? 5.701 -0.005 -36.335 1.00 82.56 131 VAL A N 1
ATOM 998 C CA . VAL A 1 131 ? 5.031 -0.302 -37.606 1.00 82.56 131 VAL A CA 1
ATOM 999 C C . VAL A 1 131 ? 3.535 -0.043 -37.463 1.00 82.56 131 VAL A C 1
ATOM 1001 O O . VAL A 1 131 ? 2.808 -0.817 -36.841 1.00 82.56 131 VAL A O 1
ATOM 1004 N N . LYS A 1 132 ? 3.045 1.025 -38.097 1.00 79.81 132 LYS A N 1
ATOM 1005 C CA . LYS A 1 132 ? 1.607 1.279 -38.225 1.00 79.81 132 LYS A CA 1
ATOM 1006 C C . LYS A 1 132 ? 1.035 0.490 -39.408 1.00 79.81 132 LYS A C 1
ATOM 1008 O O . LYS A 1 132 ? 1.378 0.756 -40.557 1.00 79.81 132 LYS A O 1
ATOM 1013 N N . ILE A 1 133 ? 0.145 -0.461 -39.129 1.00 85.31 133 ILE A N 1
ATOM 1014 C CA . ILE A 1 133 ? -0.527 -1.291 -40.140 1.00 85.31 133 ILE A CA 1
ATOM 1015 C C . ILE A 1 133 ? -1.987 -0.834 -40.264 1.00 85.31 133 ILE A C 1
ATOM 1017 O O . ILE A 1 133 ? -2.779 -1.045 -39.351 1.00 85.31 133 ILE A O 1
ATOM 1021 N N . GLU A 1 134 ? -2.353 -0.218 -41.392 1.00 81.75 134 GLU A N 1
ATOM 1022 C CA . GLU A 1 134 ? -3.742 0.149 -41.706 1.00 81.75 134 GLU A CA 1
ATOM 1023 C C . GLU A 1 134 ? -4.326 -0.839 -42.722 1.00 81.75 134 GLU A C 1
ATOM 1025 O O . GLU A 1 134 ? -3.970 -0.841 -43.900 1.00 81.75 134 GLU A O 1
ATOM 1030 N N . LEU A 1 135 ? -5.224 -1.702 -42.253 1.00 88.38 135 LEU A N 1
ATOM 1031 C CA . LEU A 1 135 ? -5.936 -2.687 -43.063 1.00 88.38 135 LEU A CA 1
ATOM 1032 C C . LEU A 1 135 ? -7.447 -2.495 -42.862 1.00 88.38 135 LEU A C 1
ATOM 1034 O O . LEU A 1 135 ? -7.865 -2.194 -41.744 1.00 88.38 135 LEU A O 1
ATOM 1038 N N . PRO A 1 136 ? -8.289 -2.703 -43.891 1.00 87.00 136 PRO A N 1
ATOM 1039 C CA . PRO A 1 136 ? -9.746 -2.654 -43.765 1.00 87.00 136 PRO A CA 1
ATOM 1040 C C . PRO A 1 136 ? -10.279 -3.945 -43.118 1.00 87.00 136 PRO A C 1
ATOM 1042 O O . PRO A 1 136 ? -11.109 -4.649 -43.691 1.00 87.00 136 PRO A O 1
ATOM 1045 N N . VAL A 1 137 ? -9.748 -4.295 -41.948 1.00 90.88 137 VAL A N 1
ATOM 1046 C CA . VAL A 1 137 ? -10.126 -5.471 -41.162 1.00 90.88 137 VAL A CA 1
ATOM 1047 C C . VAL A 1 137 ? -10.520 -5.028 -39.761 1.00 90.88 137 VAL A C 1
ATOM 1049 O O . VAL A 1 137 ? -9.946 -4.090 -39.211 1.00 90.88 137 VAL A O 1
ATOM 1052 N N . ASP A 1 138 ? -11.494 -5.717 -39.179 1.00 84.31 138 ASP A N 1
ATOM 1053 C CA . ASP A 1 138 ? -11.901 -5.494 -37.797 1.00 84.31 138 ASP A CA 1
ATOM 1054 C C . ASP A 1 138 ? -10.936 -6.229 -36.850 1.00 84.31 138 ASP A C 1
ATOM 1056 O O . ASP A 1 138 ? -11.136 -7.392 -36.500 1.00 84.31 138 ASP A O 1
ATOM 1060 N N . ALA A 1 139 ? -9.816 -5.580 -36.527 1.00 86.88 139 ALA A N 1
ATOM 1061 C CA . ALA A 1 139 ? -8.772 -6.125 -35.663 1.00 86.88 139 ALA A CA 1
ATOM 1062 C C . ALA A 1 139 ? -8.995 -5.707 -34.200 1.00 86.88 139 ALA A C 1
ATOM 1064 O O . ALA A 1 139 ? -8.421 -4.728 -33.726 1.00 86.88 139 ALA A O 1
ATOM 1065 N N . HIS A 1 140 ? -9.809 -6.472 -33.475 1.00 83.75 140 HIS A N 1
ATOM 1066 C CA . HIS A 1 140 ? -9.970 -6.360 -32.024 1.00 83.75 140 HIS A CA 1
ATOM 1067 C C . HIS A 1 140 ? -10.034 -7.753 -31.381 1.00 83.75 140 HIS A C 1
ATOM 1069 O O . HIS A 1 140 ? -10.308 -8.744 -32.057 1.00 83.75 140 HIS A O 1
ATOM 1075 N N . VAL A 1 141 ? -9.767 -7.846 -30.074 1.00 85.81 141 VAL A N 1
ATOM 1076 C CA . VAL A 1 141 ? -10.018 -9.080 -29.311 1.00 85.81 141 VAL A CA 1
ATOM 1077 C C . VAL A 1 141 ? -11.522 -9.148 -29.019 1.00 85.81 141 VAL A C 1
ATOM 1079 O O . VAL A 1 141 ? -12.020 -8.245 -28.343 1.00 85.81 141 VAL A O 1
ATOM 1082 N N . PRO A 1 142 ? -12.254 -10.166 -29.509 1.00 88.81 142 PRO A N 1
ATOM 1083 C CA . PRO A 1 142 ? -13.693 -10.274 -29.288 1.00 88.81 142 PRO A CA 1
ATOM 1084 C C . PRO A 1 142 ? -14.058 -10.322 -27.797 1.00 88.81 142 PRO A C 1
ATOM 1086 O O . PRO A 1 142 ? -13.360 -10.944 -26.993 1.00 88.81 142 PRO A O 1
ATOM 1089 N N . HIS A 1 143 ? -15.169 -9.684 -27.417 1.00 80.00 143 HIS A N 1
ATOM 1090 C CA . HIS A 1 143 ? -15.614 -9.595 -26.016 1.00 80.00 143 HIS A CA 1
ATOM 1091 C C . HIS A 1 143 ? -15.945 -10.953 -25.372 1.00 80.00 143 HIS A C 1
ATOM 1093 O O . HIS A 1 143 ? -15.876 -11.096 -24.155 1.00 80.00 143 HIS A O 1
ATOM 1099 N N . ASP A 1 144 ? -16.307 -11.949 -26.174 1.00 87.25 144 ASP A N 1
ATOM 1100 C CA . ASP A 1 144 ? -16.585 -13.325 -25.762 1.00 87.25 144 ASP A CA 1
ATOM 1101 C C . ASP A 1 144 ? -15.316 -14.169 -25.557 1.00 87.25 144 ASP A C 1
ATOM 1103 O O . ASP A 1 144 ? -15.368 -15.198 -24.883 1.00 87.25 144 ASP A O 1
ATOM 1107 N N . TYR A 1 145 ? -14.172 -13.731 -26.090 1.00 83.12 145 TYR A N 1
ATOM 1108 C CA . TYR A 1 145 ? -12.894 -14.432 -25.958 1.00 83.12 145 TYR A CA 1
ATOM 1109 C C . TYR A 1 145 ? -12.201 -14.168 -24.608 1.00 83.12 145 TYR A C 1
ATOM 1111 O O . TYR A 1 145 ? -11.495 -15.037 -24.097 1.00 83.12 1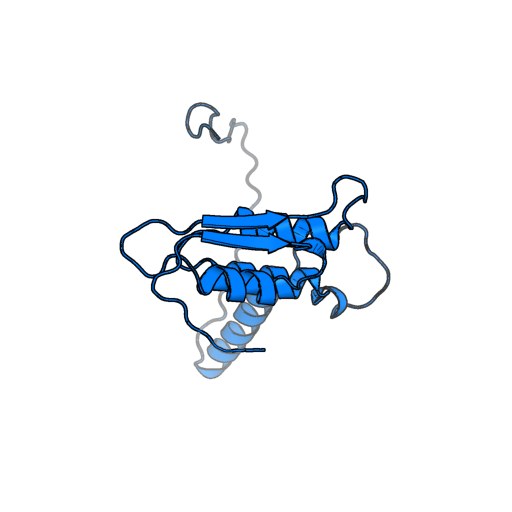45 TYR A O 1
ATOM 1119 N N . ALA A 1 146 ? -12.414 -12.990 -24.010 1.00 71.62 146 ALA A N 1
ATOM 1120 C CA . ALA A 1 146 ? -11.833 -12.597 -22.725 1.00 71.62 146 ALA A CA 1
ATOM 1121 C C . ALA A 1 146 ? -12.866 -11.855 -21.851 1.00 71.62 146 ALA A C 1
ATOM 1123 O O . ALA A 1 146 ? -12.904 -10.622 -21.858 1.00 71.62 146 ALA A O 1
ATOM 1124 N N . PRO A 1 147 ? -13.713 -12.582 -21.098 1.00 66.81 147 PRO A N 1
ATOM 1125 C CA . PRO A 1 147 ? -14.605 -11.966 -20.124 1.00 66.81 147 PRO A CA 1
ATOM 1126 C C . PRO A 1 147 ? -13.772 -11.409 -18.960 1.00 66.81 147 PRO A C 1
ATOM 1128 O O . PRO A 1 147 ? -13.126 -12.169 -18.235 1.00 66.81 147 PRO A O 1
ATOM 1131 N N . GLY A 1 148 ? -13.745 -10.081 -18.839 1.00 53.91 148 GLY A N 1
ATOM 1132 C CA . GLY A 1 148 ? -13.185 -9.364 -17.689 1.00 53.91 148 GLY A CA 1
ATOM 1133 C C . GLY A 1 148 ? -14.116 -9.358 -16.485 1.00 53.91 148 GLY A C 1
ATOM 1134 O O . GLY A 1 148 ? -15.347 -9.485 -16.684 1.00 53.91 148 GLY A O 1
#

Secondary structure (DSSP, 8-state):
------TT--EEEETTGGGS-HHHHHHHHTTS--SSSPPEEEE---TTSPPPHHHHHHHHHHHH--STTTHHHHHHHHHHHTTGGGGG-SS-TTS-SSSTTHHHHHHHHHHHHHHHHHHHTPPP-PPPP------SS--S--TTTS--

Sequence (148 aa):
ESGIDISNANTLIVERGDNFGLSQLHQLRGRVGRGRDRGYAYFLYPPEKPLTETAHERLATIAQHTEMGAGMYVAMKDLEIRGAGNLLGGEQSGHIAGVGFDLYIRMVGEAVADYRAQMDGSVEEEPPLEVKIELPVDAHVPHDYAPG

Mean predicted aligned error: 15.35 Å

Nearest PDB structures (foldseek):
  6ac8-assembly2_A  TM=5.634E-01  e=2.154E-10  Mycolicibacterium smegmatis MC2 155
  6acx-assembly3_B  TM=5.628E-01  e=2.592E-10  Mycolicibacterium smegmatis MC2 155
  6acx-assembly2_A  TM=5.684E-01  e=2.932E-10  Mycolicibacterium smegmatis MC2 155
  6ac8-assembly3_B  TM=5.639E-01  e=4.513E-10  Mycolicibacterium smegmatis MC2 155
  6ac6-assembly3_B  TM=5.608E-01  e=1.980E-09  Mycolicibacterium smegmatis MC2 155

pLDDT: mean 74.94, std 14.99, range [38.0, 94.12]

Solvent-accessible surface area (backbone atoms only — not comparable to full-atom values): 9641 Å² total; per-residue (Å²): 132,85,89,74,76,44,75,86,42,41,70,44,78,38,79,55,41,63,79,52,53,53,69,53,53,51,55,58,51,72,50,34,33,83,55,96,56,83,45,46,73,47,73,36,64,66,88,92,51,87,72,52,72,72,38,47,51,42,57,50,50,60,66,72,52,71,57,94,77,30,65,61,58,55,51,53,50,44,43,52,75,73,43,63,69,61,80,78,61,88,90,72,92,83,77,65,85,82,58,64,62,62,54,52,54,50,51,53,50,49,55,52,50,54,54,49,28,68,71,74,71,47,80,79,79,73,73,81,76,88,77,85,84,90,65,104,62,92,87,71,86,57,70,86,79,60,80,128